Protein AF-A0A838JUA0-F1 (afdb_monomer)

Foldseek 3Di:
DDDDPPPQQDKDKDKDFFDPQAFQFPPPGGDGGIKMWIWGQDPVNQFIWIWMDHVPDPDITGGALPRGGDPDRSVVVSVVVVVQRRDWADADPVGTHHTGCNVVVVVPPPDDD

Solvent-accessible surface area (backbone atoms only — not comparable to full-atom values): 6593 Å² total; per-residue (Å²): 134,85,81,77,80,78,54,95,83,57,66,48,76,48,77,46,58,40,27,95,27,10,40,27,25,72,82,80,41,63,47,72,46,58,29,30,42,39,34,36,71,38,96,82,63,57,20,36,36,40,33,36,25,52,64,91,56,88,64,74,40,45,34,30,46,52,59,40,75,45,86,64,56,70,64,63,48,46,52,54,50,52,52,49,54,55,42,74,42,63,76,51,102,90,44,50,35,48,30,55,46,57,67,69,72,58,78,77,77,82,82,88,131

Secondary structure (DSSP, 8-state):
-------TTPPEEEEEEPPSS-EEETTTEEE-SEEEEEEEE-TTSSEEEEEEEETT-S--EEBTTPSEE--S-HHHHHHHHHHHHHS---EETTEEPPB-GGGGTTTTS----

Nearest PDB structures (foldseek):
  1l3a-assembly1_C  TM=3.326E-01  e=5.035E-01  Solanum tuberosum
  2egc-assembly1_A  TM=4.219E-01  e=3.211E+00  Homo sapiens

pLDDT: mean 82.46, std 17.9, range [36.81, 96.56]

Structure (mmCIF, N/CA/C/O backbone):
data_AF-A0A838JUA0-F1
#
_entry.id   AF-A0A838JUA0-F1
#
loop_
_atom_site.group_PDB
_atom_site.id
_atom_site.type_symbol
_atom_site.label_atom_id
_atom_site.label_alt_id
_atom_site.label_comp_id
_atom_site.label_asym_id
_atom_site.label_entity_id
_atom_site.label_seq_id
_atom_site.pdbx_PDB_ins_code
_atom_site.Cartn_x
_atom_site.Cartn_y
_atom_site.Cartn_z
_atom_site.occupancy
_atom_site.B_iso_or_equiv
_atom_site.auth_seq_id
_atom_site.auth_comp_id
_atom_site.auth_asym_id
_atom_site.auth_atom_id
_atom_site.pdbx_PDB_model_num
ATOM 1 N N . MET A 1 1 ? 2.609 21.989 24.631 1.00 38.38 1 MET A N 1
ATOM 2 C CA . MET A 1 1 ? 2.320 21.499 23.269 1.00 38.38 1 MET A CA 1
ATOM 3 C C . MET A 1 1 ? 3.390 20.471 22.967 1.00 38.38 1 MET A C 1
ATOM 5 O O . MET A 1 1 ? 4.551 20.838 22.859 1.00 38.38 1 MET A O 1
ATOM 9 N N . SER A 1 2 ? 3.032 19.195 23.079 1.00 37.84 2 SER A N 1
ATOM 10 C CA . SER A 1 2 ? 3.977 18.083 23.199 1.00 37.84 2 SER A CA 1
ATOM 11 C C . SER A 1 2 ? 4.653 17.798 21.863 1.00 37.84 2 SER A C 1
ATOM 13 O O . SER A 1 2 ? 3.974 17.508 20.882 1.00 37.84 2 SER A O 1
ATOM 15 N N . GLY A 1 3 ? 5.982 17.901 21.838 1.00 36.81 3 GLY A N 1
ATOM 16 C CA . GLY A 1 3 ? 6.799 17.452 20.720 1.00 36.81 3 GLY A CA 1
ATOM 17 C C . GLY A 1 3 ? 6.724 15.934 20.609 1.00 36.81 3 GLY A C 1
ATOM 18 O O . GLY A 1 3 ? 7.110 15.225 21.536 1.00 36.81 3 GLY A O 1
ATOM 19 N N . ALA A 1 4 ? 6.209 15.442 19.486 1.00 39.47 4 ALA A N 1
ATOM 20 C CA . ALA A 1 4 ? 6.420 14.064 19.089 1.00 39.47 4 ALA A CA 1
ATOM 21 C C . ALA A 1 4 ? 7.835 13.985 18.512 1.00 39.47 4 ALA A C 1
ATOM 23 O O . ALA A 1 4 ? 8.102 14.489 17.423 1.00 39.47 4 ALA A O 1
ATOM 24 N N . THR A 1 5 ? 8.752 13.412 19.286 1.00 38.69 5 THR A N 1
ATOM 25 C CA . THR A 1 5 ? 10.047 12.936 18.807 1.00 38.69 5 THR A CA 1
ATOM 26 C C . THR A 1 5 ? 9.793 12.051 17.591 1.00 38.69 5 THR A C 1
ATOM 28 O O . THR A 1 5 ? 9.336 10.919 17.737 1.00 38.69 5 THR A O 1
ATOM 31 N N . GLN A 1 6 ? 10.041 12.571 16.390 1.00 42.59 6 GLN A N 1
ATOM 32 C CA . GLN A 1 6 ? 10.114 11.760 15.183 1.00 42.59 6 GLN A CA 1
ATOM 33 C C . GLN A 1 6 ? 11.349 10.878 15.349 1.00 42.59 6 GLN A C 1
ATOM 35 O O . GLN A 1 6 ? 12.477 11.316 15.141 1.00 42.59 6 GLN A O 1
ATOM 40 N N . ASN A 1 7 ? 11.137 9.667 15.861 1.00 47.06 7 ASN A N 1
ATOM 41 C CA . ASN A 1 7 ? 12.172 8.654 15.929 1.00 47.06 7 ASN A CA 1
ATOM 42 C C . ASN A 1 7 ? 12.579 8.349 14.474 1.00 47.06 7 ASN A C 1
ATOM 44 O O . ASN A 1 7 ? 11.721 7.923 13.707 1.00 47.06 7 ASN A O 1
ATOM 48 N N . PRO A 1 8 ? 13.836 8.565 14.060 1.00 49.44 8 PRO A N 1
ATOM 49 C CA . PRO A 1 8 ? 14.272 8.345 12.676 1.00 49.44 8 PRO A CA 1
ATOM 50 C C . PRO A 1 8 ? 14.299 6.857 12.267 1.00 49.44 8 PRO A C 1
ATOM 52 O O . PRO A 1 8 ? 14.673 6.538 11.146 1.00 49.44 8 PRO A O 1
ATOM 55 N N . GLN A 1 9 ? 13.894 5.956 13.172 1.00 54.66 9 GLN A N 1
ATOM 56 C CA . GLN A 1 9 ? 13.591 4.543 12.916 1.00 54.66 9 GLN A CA 1
ATOM 57 C C . GLN A 1 9 ? 12.107 4.195 13.152 1.00 54.66 9 GLN A C 1
ATOM 59 O O . GLN A 1 9 ? 11.762 3.029 13.322 1.00 54.66 9 GLN A O 1
ATOM 64 N N . ALA A 1 10 ? 11.222 5.191 13.258 1.00 76.12 10 ALA A N 1
ATOM 65 C CA . ALA A 1 10 ? 9.788 4.960 13.383 1.00 76.12 10 ALA A CA 1
ATOM 66 C C . ALA A 1 10 ? 9.217 4.426 12.071 1.00 76.12 10 ALA A C 1
ATOM 68 O O . ALA A 1 10 ? 9.557 4.902 10.992 1.00 76.12 10 ALA A O 1
ATOM 69 N N . SER A 1 11 ? 8.289 3.484 12.186 1.00 87.62 11 SER A N 1
ATOM 70 C CA . SER A 1 11 ? 7.423 3.096 11.083 1.00 87.62 11 SER A CA 1
ATOM 71 C C . SER A 1 11 ? 6.708 4.316 10.490 1.00 87.62 11 SER A C 1
ATOM 73 O O . SER A 1 11 ? 6.236 5.180 11.236 1.00 87.62 11 SER A O 1
ATOM 75 N N . LEU A 1 12 ? 6.588 4.361 9.167 1.00 93.56 12 LEU A N 1
ATOM 76 C CA . LEU A 1 12 ? 5.845 5.392 8.446 1.00 93.56 12 LEU A CA 1
ATOM 77 C C . LEU A 1 12 ? 4.456 4.872 8.091 1.00 93.56 12 LEU A C 1
ATOM 79 O O . LEU A 1 12 ? 4.294 3.687 7.792 1.00 93.56 12 LEU A O 1
ATOM 83 N N . THR A 1 13 ? 3.454 5.750 8.117 1.00 94.19 13 THR A N 1
ATOM 84 C CA . THR A 1 13 ? 2.071 5.393 7.784 1.00 94.19 13 THR A CA 1
ATOM 85 C C . THR A 1 13 ? 1.449 6.417 6.848 1.00 94.19 13 THR A C 1
ATOM 87 O O . THR A 1 13 ? 1.532 7.612 7.121 1.00 94.19 13 THR A O 1
ATOM 90 N N . 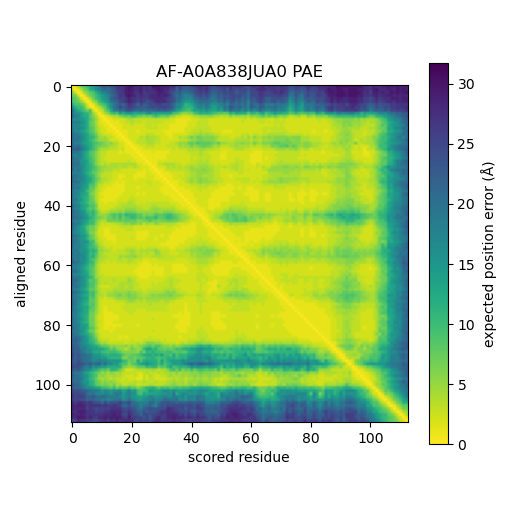SER A 1 14 ? 0.778 5.938 5.800 1.00 95.50 14 SER A N 1
ATOM 91 C CA . SER A 1 14 ? 0.029 6.764 4.847 1.00 95.50 14 SER A CA 1
ATOM 92 C C . SER A 1 14 ? -1.306 6.116 4.498 1.00 95.50 14 SER A C 1
ATOM 94 O O . SER A 1 14 ? -1.406 4.896 4.412 1.00 95.50 14 SER A O 1
ATOM 96 N N . THR A 1 15 ? -2.336 6.934 4.291 1.00 95.62 15 THR A N 1
ATOM 97 C CA . THR A 1 15 ? -3.648 6.474 3.807 1.00 95.62 15 THR A CA 1
ATOM 98 C C . THR A 1 15 ? -3.713 6.600 2.291 1.00 95.62 15 THR A C 1
ATOM 100 O O . THR A 1 1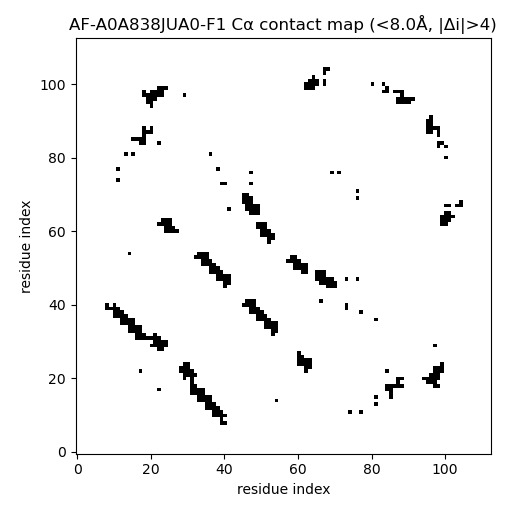5 ? -3.179 7.554 1.727 1.00 95.62 15 THR A O 1
ATOM 103 N N . PHE A 1 16 ? -4.368 5.649 1.632 1.00 95.00 16 PHE A N 1
ATOM 104 C CA . PHE A 1 16 ? -4.613 5.689 0.194 1.00 95.00 16 PHE A CA 1
ATOM 105 C C . PHE A 1 16 ? -5.853 4.880 -0.176 1.00 95.00 16 PHE A C 1
ATOM 107 O O . PHE A 1 16 ? -6.268 3.983 0.553 1.00 95.00 16 PH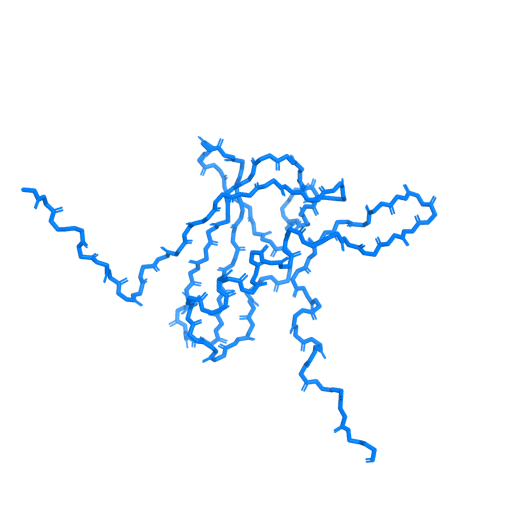E A O 1
ATOM 114 N N . THR A 1 17 ? -6.422 5.176 -1.338 1.00 94.94 17 THR A N 1
ATOM 115 C CA . THR A 1 17 ? -7.436 4.320 -1.954 1.00 94.94 17 THR A CA 1
ATOM 116 C C . THR A 1 17 ? -6.731 3.394 -2.938 1.00 94.94 17 THR A C 1
ATOM 118 O O . THR A 1 17 ? -5.948 3.858 -3.769 1.00 94.94 17 THR A O 1
ATOM 121 N N . SER A 1 18 ? -6.976 2.089 -2.832 1.00 91.19 18 SER A N 1
ATOM 122 C CA . SER A 1 18 ? -6.398 1.107 -3.745 1.00 91.19 18 SER A CA 1
ATOM 123 C C . SER A 1 18 ? -6.851 1.350 -5.182 1.00 91.19 18 SER A C 1
ATOM 125 O O . SER A 1 18 ? -7.908 1.927 -5.448 1.00 91.19 18 SER A O 1
ATOM 127 N N . THR A 1 19 ? -6.090 0.799 -6.116 1.00 91.69 19 THR A N 1
ATOM 128 C CA . THR A 1 19 ? -6.509 0.673 -7.511 1.00 91.69 19 THR A CA 1
ATOM 129 C C . THR A 1 19 ? -7.716 -0.272 -7.641 1.00 91.69 19 THR A C 1
ATOM 131 O O . THR A 1 19 ? -8.141 -0.904 -6.664 1.00 91.69 19 THR A O 1
ATOM 134 N N . THR A 1 20 ? -8.281 -0.379 -8.847 1.00 88.81 20 THR A N 1
ATOM 135 C CA . THR A 1 20 ? -9.426 -1.261 -9.137 1.00 88.81 20 THR A CA 1
ATOM 136 C C . THR A 1 20 ? -9.051 -2.730 -8.953 1.00 88.81 20 THR A C 1
ATOM 138 O O . THR A 1 20 ? -9.853 -3.504 -8.437 1.00 88.81 20 THR A O 1
ATOM 141 N N . GLY A 1 21 ? -7.828 -3.103 -9.341 1.00 87.12 21 GLY A N 1
ATOM 142 C CA . GLY A 1 21 ? -7.283 -4.445 -9.122 1.00 87.12 21 GLY A CA 1
ATOM 143 C C . GLY A 1 21 ? -6.961 -4.743 -7.654 1.00 87.12 21 GLY A C 1
ATOM 144 O O . GLY A 1 21 ? -6.893 -5.906 -7.263 1.00 87.12 21 GLY A O 1
ATOM 145 N N . GLY A 1 22 ? -6.801 -3.706 -6.828 1.00 92.19 22 GLY A N 1
ATOM 146 C CA . GLY A 1 22 ? -6.476 -3.828 -5.411 1.00 92.19 22 GLY A CA 1
ATOM 147 C C . GLY A 1 22 ? -4.992 -4.049 -5.136 1.00 92.19 22 GLY A C 1
ATOM 148 O O . GLY A 1 22 ? -4.144 -3.985 -6.025 1.00 92.19 22 GLY A O 1
ATOM 149 N N . VAL A 1 23 ? -4.677 -4.311 -3.871 1.00 94.25 23 VAL A N 1
ATOM 150 C CA . VAL A 1 23 ? -3.328 -4.629 -3.396 1.00 94.25 23 VAL A CA 1
ATOM 151 C C . VAL A 1 23 ? -3.244 -6.115 -3.099 1.00 94.25 23 VAL A C 1
ATOM 153 O O . VAL A 1 23 ? -4.033 -6.632 -2.309 1.00 94.25 23 VAL A O 1
ATOM 156 N N . MET A 1 24 ? -2.285 -6.804 -3.714 1.00 95.31 24 MET A N 1
ATOM 157 C CA . MET A 1 24 ? -2.023 -8.208 -3.429 1.00 95.31 24 MET A CA 1
ATOM 158 C C . MET A 1 24 ? -1.351 -8.354 -2.063 1.00 95.31 24 MET A C 1
ATOM 160 O O . MET A 1 24 ? -0.316 -7.740 -1.793 1.00 95.31 24 MET A O 1
ATOM 164 N N . THR A 1 25 ? -1.915 -9.214 -1.223 1.00 95.75 25 THR A N 1
ATOM 165 C CA . THR A 1 25 ? -1.365 -9.591 0.083 1.00 95.75 25 THR A CA 1
ATOM 166 C C . THR A 1 25 ? -1.015 -11.073 0.114 1.00 95.75 25 THR A C 1
ATOM 168 O O . THR A 1 25 ? -1.574 -11.865 -0.649 1.00 95.75 25 THR A O 1
ATOM 171 N N . VAL A 1 26 ? -0.093 -11.464 0.994 1.00 95.19 26 VAL A N 1
ATOM 172 C CA . VAL A 1 26 ? 0.328 -12.869 1.128 1.00 95.19 26 VAL A CA 1
ATOM 173 C C . VAL A 1 26 ? -0.768 -13.711 1.791 1.00 95.19 26 VAL A C 1
ATOM 175 O O . VAL A 1 26 ? -0.959 -14.875 1.442 1.00 95.19 26 VAL A O 1
ATOM 178 N N . GLU A 1 27 ? -1.496 -13.126 2.738 1.00 94.69 27 GLU A N 1
ATOM 179 C CA . GLU A 1 27 ? -2.409 -13.836 3.628 1.00 94.69 27 GLU A CA 1
ATOM 180 C C . GLU A 1 27 ? -3.806 -14.032 3.031 1.00 94.69 27 GLU A C 1
ATOM 182 O O . GLU A 1 27 ? -4.373 -15.119 3.144 1.00 94.69 27 GLU A O 1
ATOM 187 N N . VAL A 1 28 ? -4.380 -12.988 2.425 1.00 94.25 28 VAL A N 1
ATOM 188 C CA . VAL A 1 28 ? -5.800 -12.976 2.023 1.00 94.25 28 VAL A CA 1
ATOM 189 C C . VAL A 1 28 ? -6.015 -12.717 0.530 1.00 94.25 28 VAL A C 1
ATOM 191 O O . VAL A 1 28 ? -7.155 -12.688 0.069 1.00 94.25 28 VAL A O 1
ATOM 194 N N . GLY A 1 29 ? -4.938 -12.572 -0.245 1.00 93.69 29 GLY A N 1
ATOM 195 C CA . GLY A 1 29 ? -5.003 -12.235 -1.665 1.00 93.69 29 GLY A CA 1
ATOM 196 C C . GLY A 1 29 ? -5.226 -10.739 -1.894 1.00 93.69 29 GLY A C 1
ATOM 197 O O . GLY A 1 29 ? -4.706 -9.907 -1.150 1.00 93.69 29 GLY A O 1
ATOM 198 N N . ALA A 1 30 ? -5.962 -10.378 -2.945 1.00 94.25 30 ALA A N 1
ATOM 199 C CA . ALA A 1 30 ? -6.199 -8.979 -3.290 1.00 94.25 30 ALA A CA 1
ATOM 200 C C . ALA A 1 30 ? -7.202 -8.314 -2.331 1.00 94.25 30 ALA A C 1
ATOM 202 O O . ALA A 1 30 ? -8.315 -8.812 -2.151 1.00 94.25 30 ALA A O 1
ATOM 203 N N . ILE A 1 31 ? -6.828 -7.166 -1.760 1.00 94.81 31 ILE A N 1
ATOM 204 C CA . ILE A 1 31 ? -7.719 -6.307 -0.966 1.00 94.81 31 ILE A CA 1
ATOM 205 C C . ILE A 1 31 ? -7.933 -4.957 -1.659 1.00 94.81 31 ILE A C 1
ATOM 207 O O . ILE A 1 31 ? -7.024 -4.429 -2.299 1.00 94.81 31 ILE A O 1
ATOM 211 N N . THR A 1 32 ? -9.134 -4.390 -1.535 1.00 93.75 32 THR A N 1
ATOM 212 C CA . THR A 1 32 ? -9.551 -3.176 -2.262 1.00 93.75 32 THR A CA 1
ATOM 213 C C . THR A 1 32 ? -10.243 -2.166 -1.353 1.00 93.75 32 THR A C 1
ATOM 215 O O . THR A 1 32 ? -10.940 -2.569 -0.425 1.00 93.75 32 THR A O 1
ATOM 218 N N . GLY A 1 33 ? -10.170 -0.878 -1.684 1.00 94.19 33 GLY A N 1
ATOM 219 C CA . GLY A 1 33 ? -10.867 0.204 -0.983 1.00 94.19 33 GLY A CA 1
ATOM 220 C C . GLY A 1 33 ? -9.899 1.161 -0.294 1.00 94.19 33 GLY A C 1
ATOM 221 O O . GLY A 1 33 ? -8.784 1.359 -0.769 1.00 94.19 33 GLY A O 1
ATOM 222 N N . ASP A 1 34 ? -10.328 1.764 0.814 1.00 96.38 34 ASP A N 1
ATOM 223 C CA . ASP A 1 34 ? -9.499 2.686 1.594 1.00 96.38 34 ASP A CA 1
ATOM 224 C C . ASP A 1 34 ? -8.590 1.924 2.563 1.00 96.38 34 ASP A C 1
ATOM 226 O O . ASP A 1 34 ? -9.046 1.223 3.476 1.00 96.38 34 ASP A O 1
ATOM 230 N N . LEU A 1 35 ? -7.286 2.073 2.353 1.00 96.38 35 LEU A N 1
ATOM 231 C CA . LEU A 1 35 ? -6.234 1.342 3.037 1.00 96.38 35 LEU A CA 1
ATOM 232 C C . LEU A 1 35 ? -5.256 2.294 3.735 1.00 96.38 35 LEU A C 1
ATOM 234 O O . LEU A 1 35 ? -5.102 3.466 3.389 1.00 96.38 35 LEU A O 1
ATOM 238 N N . GLU A 1 36 ? -4.556 1.757 4.724 1.00 96.31 36 GLU A N 1
ATOM 239 C CA . GLU A 1 36 ? -3.397 2.362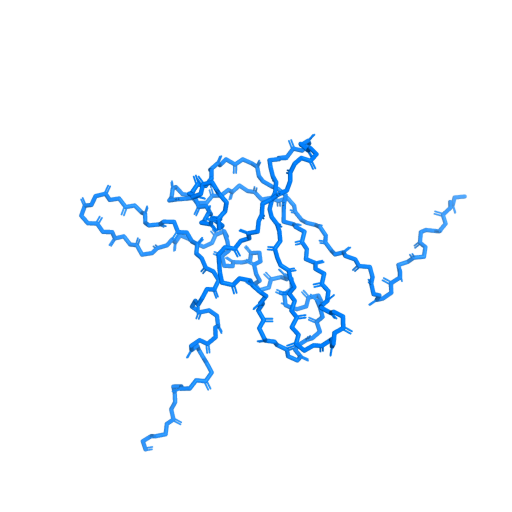 5.366 1.00 96.31 36 GLU A CA 1
ATOM 240 C C . GLU A 1 36 ? -2.166 1.509 5.061 1.00 96.31 36 GLU A C 1
ATOM 242 O O . GLU A 1 36 ? -2.123 0.329 5.410 1.00 96.31 36 GLU A O 1
ATOM 247 N N . LEU A 1 37 ? -1.164 2.116 4.429 1.00 96.31 37 LEU A N 1
ATOM 248 C CA . LEU A 1 37 ? 0.170 1.558 4.252 1.00 96.31 37 LEU A CA 1
ATOM 249 C C . LEU A 1 37 ? 0.991 1.831 5.511 1.00 96.31 37 LEU A C 1
ATOM 251 O O . LEU A 1 37 ? 1.143 2.986 5.899 1.00 96.31 37 LEU A O 1
ATOM 255 N N . LEU A 1 38 ? 1.576 0.790 6.096 1.00 95.81 38 LEU A N 1
ATOM 256 C CA . LEU A 1 38 ? 2.610 0.865 7.121 1.00 95.81 38 LEU A CA 1
ATOM 257 C C . LEU A 1 38 ? 3.922 0.350 6.525 1.00 95.81 38 LEU A C 1
ATOM 259 O O . LEU A 1 38 ? 3.971 -0.774 6.029 1.00 95.81 38 LEU A O 1
ATOM 263 N N . THR A 1 39 ? 4.995 1.135 6.615 1.00 95.12 39 THR A N 1
ATOM 264 C CA . THR A 1 39 ? 6.336 0.660 6.256 1.00 95.12 39 THR A CA 1
ATOM 265 C C . THR A 1 39 ? 7.295 0.752 7.428 1.00 95.12 39 THR A C 1
ATOM 267 O O . THR A 1 39 ? 7.283 1.731 8.177 1.00 95.12 39 THR A O 1
ATOM 270 N N . GLN A 1 40 ? 8.163 -0.245 7.570 1.00 93.94 40 GLN A N 1
ATOM 271 C CA . GLN A 1 40 ? 9.185 -0.280 8.614 1.00 93.94 40 GLN A CA 1
ATOM 272 C C . GLN A 1 40 ? 10.500 -0.866 8.087 1.00 93.94 40 GLN A C 1
ATOM 274 O O . GLN A 1 40 ? 10.468 -1.795 7.278 1.00 93.94 40 GLN A O 1
ATOM 279 N N . PRO A 1 41 ? 11.666 -0.344 8.507 1.00 92.19 41 PRO A N 1
ATOM 280 C CA . PRO A 1 41 ? 12.937 -0.959 8.163 1.00 92.19 41 PRO A CA 1
ATOM 281 C C . PRO A 1 41 ? 13.039 -2.351 8.790 1.00 92.19 41 PRO A C 1
ATOM 283 O O . PRO A 1 41 ? 12.648 -2.568 9.936 1.00 92.19 41 PRO A O 1
ATOM 286 N N . THR A 1 42 ? 13.580 -3.296 8.029 1.00 90.44 42 THR A N 1
ATOM 287 C CA . THR A 1 42 ? 13.900 -4.642 8.524 1.00 90.44 42 THR A CA 1
ATOM 288 C C . THR A 1 42 ? 14.953 -4.584 9.636 1.00 90.44 42 THR A C 1
ATOM 290 O O . THR A 1 42 ? 15.756 -3.653 9.691 1.00 90.44 42 THR A O 1
ATOM 293 N N . GLU A 1 43 ? 15.023 -5.615 10.486 1.00 85.94 43 GLU A N 1
ATOM 294 C CA . GLU A 1 43 ? 16.001 -5.683 11.591 1.00 85.94 43 GLU A CA 1
ATOM 295 C C . GLU A 1 43 ? 17.459 -5.545 11.116 1.00 85.94 43 GLU A C 1
ATOM 297 O O . GLU A 1 43 ? 18.294 -4.954 11.797 1.00 85.94 43 GLU A O 1
ATOM 302 N N . ASN A 1 44 ? 17.757 -6.046 9.913 1.00 85.38 44 ASN A N 1
ATOM 303 C CA . ASN A 1 44 ? 19.083 -5.964 9.296 1.00 85.38 44 ASN A CA 1
ATOM 304 C C . ASN A 1 44 ? 19.293 -4.683 8.471 1.00 85.38 44 ASN A C 1
ATOM 306 O O . ASN A 1 44 ? 20.342 -4.529 7.845 1.00 85.38 44 ASN A O 1
ATOM 310 N N . ASN A 1 45 ? 18.296 -3.793 8.432 1.00 80.69 45 ASN A N 1
ATOM 311 C CA . ASN A 1 45 ? 18.288 -2.531 7.695 1.00 80.69 45 ASN A CA 1
ATOM 312 C C . ASN A 1 45 ? 18.688 -2.685 6.210 1.00 80.69 45 ASN A C 1
ATOM 314 O O . ASN A 1 45 ? 19.323 -1.800 5.636 1.00 80.69 45 ASN A O 1
ATOM 318 N N . ASN A 1 46 ? 18.348 -3.833 5.606 1.00 86.69 46 ASN A N 1
ATOM 319 C CA . ASN A 1 46 ? 18.671 -4.194 4.217 1.00 86.69 46 ASN A CA 1
ATOM 320 C C . ASN A 1 46 ? 17.454 -4.116 3.277 1.00 86.69 46 ASN A C 1
ATOM 322 O O . ASN A 1 46 ? 17.515 -4.536 2.121 1.00 86.69 46 ASN A O 1
ATOM 326 N N . GLY A 1 47 ? 16.343 -3.614 3.802 1.00 90.94 47 GLY A N 1
ATOM 327 C CA . GLY A 1 47 ? 15.074 -3.531 3.115 1.00 90.94 47 GLY A CA 1
ATOM 328 C C . GLY A 1 47 ? 13.984 -2.986 4.020 1.00 90.94 47 GLY A C 1
ATOM 329 O O . GLY A 1 47 ? 14.190 -2.808 5.227 1.00 90.94 47 GLY A O 1
ATOM 330 N N . ILE A 1 48 ? 12.829 -2.738 3.414 1.00 93.44 48 ILE A N 1
ATOM 331 C CA . ILE A 1 48 ? 11.649 -2.161 4.050 1.00 93.44 48 ILE A CA 1
ATOM 332 C C . ILE A 1 48 ? 10.507 -3.176 3.989 1.00 93.44 48 ILE A C 1
ATOM 334 O O . ILE A 1 48 ? 10.117 -3.630 2.911 1.00 93.44 48 ILE A O 1
ATOM 338 N N . GLU A 1 49 ? 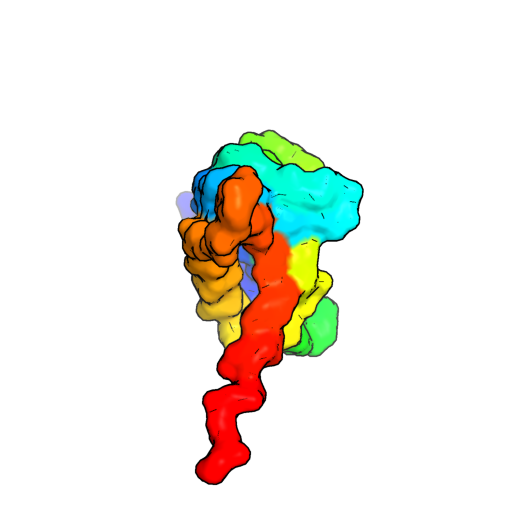9.971 -3.532 5.149 1.00 94.88 49 GLU A N 1
ATOM 339 C CA . GLU A 1 49 ? 8.731 -4.290 5.255 1.00 94.88 49 GLU A CA 1
ATOM 340 C C . GLU A 1 49 ? 7.540 -3.363 4.986 1.00 94.88 49 GLU A C 1
ATOM 342 O O . GLU A 1 49 ? 7.531 -2.205 5.412 1.00 94.88 49 GLU A O 1
ATOM 347 N N . ALA A 1 50 ? 6.554 -3.869 4.253 1.00 95.94 50 ALA A N 1
ATOM 348 C CA . ALA A 1 50 ? 5.378 -3.150 3.796 1.00 95.94 50 ALA A CA 1
ATOM 349 C C . ALA A 1 50 ? 4.134 -3.961 4.157 1.00 95.94 50 ALA A C 1
ATOM 351 O O . ALA A 1 50 ? 3.927 -5.080 3.683 1.00 95.94 50 ALA A O 1
ATOM 352 N N . LEU A 1 51 ? 3.312 -3.364 5.005 1.00 96.56 51 LEU A N 1
ATOM 353 C CA . LEU A 1 51 ? 2.074 -3.920 5.520 1.00 96.56 51 LEU A CA 1
ATOM 354 C C . LEU A 1 51 ? 0.931 -2.998 5.111 1.00 96.56 51 LEU A C 1
ATOM 356 O O . LEU A 1 51 ? 1.089 -1.778 5.073 1.00 96.56 51 LEU A O 1
ATOM 360 N N . VAL A 1 52 ? -0.237 -3.564 4.854 1.00 96.25 52 VAL A N 1
ATOM 361 C CA . VAL A 1 52 ? -1.463 -2.812 4.594 1.00 96.25 52 VAL A CA 1
ATOM 362 C C . VAL A 1 52 ? -2.562 -3.248 5.539 1.00 96.25 52 VAL A C 1
ATOM 364 O O . VAL A 1 52 ? -2.629 -4.397 5.963 1.00 96.25 52 VAL A O 1
ATOM 367 N N . ARG A 1 53 ? -3.453 -2.323 5.862 1.00 95.44 53 ARG A N 1
ATOM 368 C CA . ARG A 1 53 ? -4.698 -2.614 6.570 1.00 95.44 53 ARG A CA 1
ATOM 369 C C . ARG A 1 53 ? -5.824 -1.785 5.995 1.00 95.44 53 ARG A C 1
ATOM 371 O O . ARG A 1 53 ? -5.574 -0.747 5.393 1.00 95.44 53 ARG A O 1
ATOM 378 N N . TYR A 1 54 ? -7.060 -2.196 6.234 1.00 95.50 54 TYR A N 1
ATOM 379 C CA . TYR A 1 54 ? -8.193 -1.304 6.012 1.00 95.50 54 TYR A CA 1
ATOM 380 C C . TYR A 1 54 ? -8.105 -0.087 6.931 1.00 95.50 54 TYR A C 1
ATOM 382 O O . TYR A 1 54 ? -7.697 -0.215 8.088 1.00 95.50 54 TYR A O 1
ATOM 390 N N . ALA A 1 55 ? -8.505 1.082 6.431 1.00 90.56 55 ALA A N 1
ATOM 391 C CA . ALA A 1 55 ? -8.470 2.313 7.208 1.00 90.56 55 ALA A CA 1
ATOM 392 C C . ALA A 1 55 ? -9.248 2.171 8.532 1.00 90.56 55 ALA A C 1
ATOM 394 O O . ALA A 1 55 ? -10.441 1.862 8.546 1.00 90.56 55 ALA A O 1
ATOM 395 N N . GLY A 1 56 ? -8.564 2.386 9.660 1.00 86.31 56 GLY A N 1
ATOM 396 C CA . GLY A 1 56 ? -9.135 2.259 11.006 1.00 86.31 56 GLY A CA 1
ATOM 397 C C . GLY A 1 56 ? -9.252 0.823 11.530 1.00 86.31 56 GLY A C 1
ATOM 398 O O . GLY A 1 56 ? -9.707 0.623 12.659 1.00 86.31 56 GLY A O 1
ATOM 399 N N . ALA A 1 57 ? -8.827 -0.178 10.756 1.00 92.50 57 ALA A N 1
ATOM 400 C CA . ALA A 1 57 ? -8.721 -1.549 11.232 1.00 92.50 57 ALA A CA 1
ATOM 401 C C . ALA A 1 57 ? -7.460 -1.747 12.087 1.00 92.50 57 ALA A C 1
ATOM 403 O O . ALA A 1 57 ? -6.507 -0.971 12.050 1.00 92.50 57 ALA A O 1
ATOM 404 N N . SER A 1 58 ? -7.457 -2.808 12.891 1.00 89.88 58 SER A N 1
ATOM 405 C CA . SER A 1 58 ? -6.271 -3.220 13.656 1.00 89.88 58 SER A CA 1
ATOM 406 C C . SER A 1 58 ? -5.482 -4.327 12.965 1.00 89.88 58 SER A C 1
ATOM 408 O O . SER A 1 58 ? -4.287 -4.452 13.208 1.00 89.88 58 SER A O 1
ATOM 410 N N . GLU A 1 59 ? -6.142 -5.122 12.123 1.00 94.12 59 GLU A N 1
ATOM 411 C CA . GLU A 1 59 ? -5.519 -6.242 11.426 1.00 94.12 59 GLU A CA 1
ATOM 412 C C . GLU A 1 59 ? -4.687 -5.750 10.247 1.00 94.12 59 GLU A C 1
ATOM 414 O O . GLU A 1 59 ? -5.122 -4.871 9.507 1.00 94.12 59 GLU A O 1
ATOM 419 N N . GLN A 1 60 ? -3.491 -6.308 10.103 1.00 94.31 60 GLN A N 1
ATOM 420 C CA . GLN A 1 60 ? -2.514 -5.930 9.092 1.00 94.31 60 GLN A CA 1
ATOM 421 C C . GLN A 1 60 ? -2.187 -7.148 8.240 1.00 94.31 60 GLN A C 1
ATOM 423 O O . GLN A 1 60 ? -2.125 -8.262 8.755 1.00 94.31 60 GLN A O 1
ATOM 428 N N . TYR A 1 61 ? -1.948 -6.906 6.958 1.00 96.25 61 TYR A N 1
ATOM 429 C CA . TYR A 1 61 ? -1.612 -7.917 5.971 1.00 96.25 61 TYR A CA 1
ATOM 430 C C . TYR A 1 61 ? -0.315 -7.542 5.270 1.00 96.25 61 TYR A C 1
ATOM 432 O O . TYR A 1 61 ? -0.078 -6.374 4.950 1.00 96.25 61 TYR A O 1
ATOM 440 N N . THR A 1 62 ? 0.517 -8.534 5.004 1.00 96.31 62 THR A N 1
ATOM 441 C CA . THR A 1 62 ? 1.791 -8.346 4.321 1.00 96.31 62 THR A CA 1
ATOM 442 C C . THR A 1 62 ? 1.542 -8.130 2.841 1.00 96.31 62 THR A C 1
ATOM 444 O O . THR A 1 62 ? 0.901 -8.950 2.181 1.00 96.31 62 THR A O 1
ATOM 447 N N . VAL A 1 63 ? 2.061 -7.032 2.291 1.00 95.69 63 VAL A N 1
ATOM 448 C CA . VAL A 1 63 ? 1.970 -6.795 0.850 1.00 95.69 63 VAL A CA 1
ATOM 449 C C . VAL A 1 63 ? 2.855 -7.812 0.131 1.00 95.69 63 VAL A C 1
ATOM 451 O O . VAL A 1 63 ? 4.015 -8.015 0.496 1.00 95.69 63 VAL A O 1
ATOM 454 N N . ALA A 1 64 ? 2.330 -8.456 -0.910 1.00 94.44 64 ALA A N 1
ATOM 455 C CA . ALA A 1 64 ? 3.104 -9.407 -1.698 1.00 94.44 64 ALA A CA 1
ATOM 456 C C . ALA A 1 64 ? 4.334 -8.728 -2.327 1.00 94.44 64 ALA A C 1
ATOM 458 O O . ALA A 1 64 ? 4.254 -7.617 -2.853 1.00 94.44 64 ALA A O 1
ATOM 459 N N . GLY A 1 65 ? 5.489 -9.394 -2.251 1.00 90.88 65 GLY A N 1
ATOM 460 C CA . GLY A 1 65 ? 6.787 -8.827 -2.640 1.00 90.88 65 GLY A CA 1
ATOM 461 C C . GLY A 1 65 ? 7.509 -8.059 -1.524 1.00 90.88 65 GLY A C 1
ATOM 462 O O . GLY A 1 65 ? 8.589 -7.526 -1.766 1.00 90.88 65 GLY A O 1
ATOM 463 N N . SER A 1 66 ? 6.944 -8.008 -0.315 1.00 91.94 66 SER A N 1
ATOM 464 C CA . SER A 1 66 ? 7.626 -7.532 0.891 1.00 91.94 66 SER A CA 1
ATOM 465 C C . SER A 1 66 ? 8.486 -8.638 1.542 1.00 91.94 66 SER A C 1
ATOM 467 O O . SER A 1 66 ? 8.097 -9.808 1.474 1.00 91.94 66 SER A O 1
ATOM 469 N N . PRO A 1 67 ? 9.623 -8.314 2.197 1.00 92.69 67 PRO A N 1
ATOM 470 C CA . PRO A 1 67 ? 10.260 -6.997 2.279 1.00 92.69 67 PRO A CA 1
ATOM 471 C C . PRO A 1 67 ? 10.893 -6.573 0.953 1.00 92.69 67 PRO A C 1
ATOM 473 O O . PRO A 1 67 ? 11.394 -7.397 0.191 1.00 92.69 67 PRO A O 1
ATOM 476 N N . ILE A 1 68 ? 10.913 -5.265 0.704 1.00 91.25 68 ILE A N 1
ATOM 477 C CA . ILE A 1 68 ? 11.541 -4.696 -0.488 1.00 91.25 68 ILE A CA 1
ATOM 478 C C . ILE A 1 68 ? 13.020 -4.458 -0.189 1.00 91.25 68 ILE A C 1
ATOM 480 O O . ILE A 1 68 ? 13.323 -3.636 0.684 1.00 91.25 68 ILE A O 1
ATOM 484 N N . PRO A 1 69 ? 13.951 -5.127 -0.892 1.00 90.12 69 PRO A N 1
ATOM 485 C CA . PRO A 1 69 ? 15.372 -4.864 -0.730 1.00 90.12 69 PRO A CA 1
ATOM 486 C C . PRO A 1 69 ? 15.692 -3.469 -1.273 1.00 90.12 69 PRO A C 1
ATOM 488 O O . PRO A 1 69 ? 15.507 -3.189 -2.457 1.00 90.12 69 PRO A O 1
ATOM 491 N N . THR A 1 70 ? 16.168 -2.583 -0.406 1.00 87.25 70 THR A N 1
ATOM 492 C CA . THR A 1 70 ? 16.598 -1.237 -0.789 1.00 87.25 70 THR A CA 1
ATOM 493 C C . THR A 1 70 ? 17.605 -0.686 0.216 1.00 87.25 70 THR A C 1
ATOM 495 O O . THR A 1 70 ? 17.598 -1.047 1.394 1.00 87.25 70 THR A O 1
ATOM 498 N N . THR A 1 71 ? 18.483 0.187 -0.272 1.00 86.69 71 THR A N 1
ATOM 499 C CA . THR A 1 71 ? 19.376 1.030 0.533 1.00 86.69 71 THR A CA 1
ATOM 500 C C . THR A 1 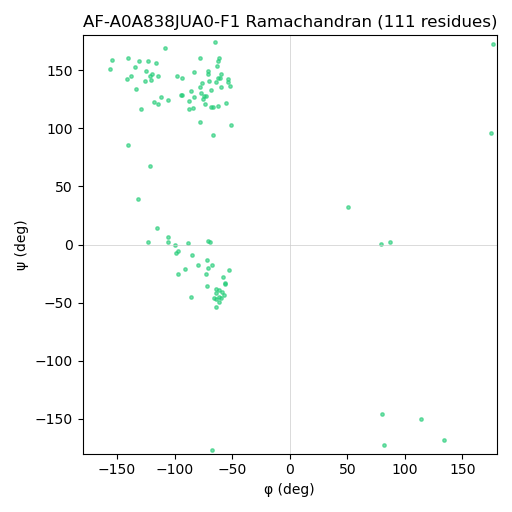71 ? 18.927 2.491 0.553 1.00 86.69 71 THR A C 1
ATOM 502 O O . THR A 1 71 ? 19.630 3.333 1.109 1.00 86.69 71 THR A O 1
ATOM 505 N N . ASP A 1 72 ? 17.802 2.800 -0.095 1.00 87.69 72 ASP A N 1
ATOM 506 C CA . ASP A 1 72 ? 17.211 4.133 -0.112 1.00 87.69 72 ASP A CA 1
ATOM 507 C C . ASP A 1 72 ? 16.794 4.543 1.311 1.00 87.69 72 ASP A C 1
ATOM 509 O O . ASP A 1 72 ? 16.498 3.684 2.154 1.00 87.69 72 ASP A O 1
ATOM 513 N N . PRO A 1 73 ? 16.741 5.851 1.607 1.00 90.25 73 PRO A N 1
ATOM 514 C CA . PRO A 1 73 ? 16.147 6.325 2.847 1.00 90.25 73 PRO A CA 1
ATOM 515 C C . PRO A 1 73 ? 14.720 5.782 3.007 1.00 90.25 73 PRO A C 1
ATOM 517 O O . PRO A 1 73 ? 13.959 5.700 2.045 1.00 90.25 73 PRO A O 1
ATOM 520 N N . HIS A 1 74 ? 14.335 5.432 4.239 1.00 90.56 74 HIS A N 1
ATOM 521 C CA . HIS A 1 74 ? 13.020 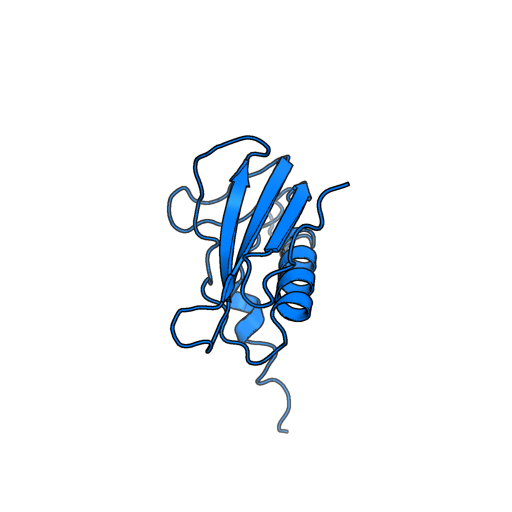4.838 4.524 1.00 90.56 74 HIS A CA 1
ATOM 522 C C . HIS A 1 74 ? 11.856 5.713 4.031 1.00 90.56 74 HIS A C 1
ATOM 524 O O . HIS A 1 74 ? 10.866 5.171 3.550 1.00 90.56 74 HIS A O 1
ATOM 530 N N . GLN A 1 75 ? 12.001 7.040 4.076 1.00 91.62 75 GLN A N 1
ATOM 531 C CA . GLN A 1 75 ? 11.014 7.975 3.533 1.00 91.62 75 GLN A CA 1
ATOM 532 C C . GLN A 1 75 ? 10.865 7.837 2.011 1.00 91.62 75 GLN A C 1
ATOM 534 O O . GLN A 1 75 ? 9.767 7.575 1.541 1.00 91.62 75 GLN A O 1
ATOM 539 N N . ASP A 1 76 ? 11.956 7.924 1.247 1.00 92.19 76 ASP A N 1
ATOM 540 C CA . ASP A 1 76 ? 11.935 7.756 -0.212 1.00 92.19 76 ASP A CA 1
ATOM 541 C C . ASP A 1 76 ? 11.386 6.382 -0.626 1.00 92.19 76 ASP A C 1
ATOM 543 O O . ASP A 1 76 ? 10.586 6.271 -1.555 1.00 92.19 76 ASP A O 1
ATOM 547 N N . ALA A 1 77 ? 11.762 5.324 0.099 1.00 91.88 77 ALA A N 1
ATOM 548 C CA . ALA A 1 77 ? 11.204 3.996 -0.115 1.00 91.88 77 ALA A CA 1
ATOM 549 C C . ALA A 1 77 ? 9.696 3.957 0.185 1.00 91.88 77 ALA A C 1
ATOM 551 O O . ALA A 1 77 ? 8.944 3.354 -0.574 1.00 91.88 77 ALA A O 1
ATOM 552 N N . HIS A 1 78 ? 9.240 4.604 1.262 1.00 93.94 78 HIS A N 1
ATOM 553 C CA . HIS A 1 78 ? 7.823 4.691 1.615 1.00 93.94 78 HIS A CA 1
ATOM 554 C C . HIS A 1 78 ? 7.006 5.409 0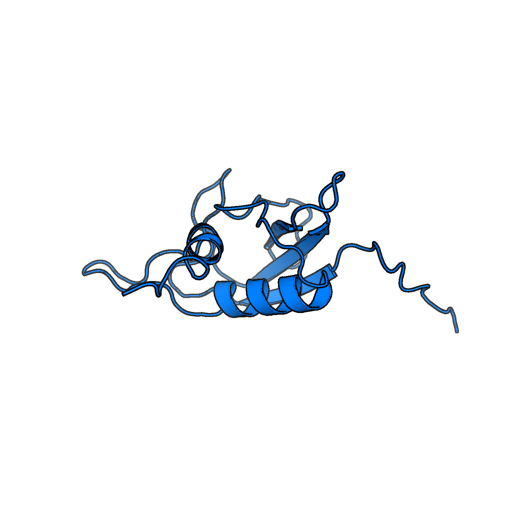.536 1.00 93.94 78 HIS A C 1
ATOM 556 O O . HIS A 1 78 ? 5.989 4.870 0.103 1.00 93.94 78 HIS A O 1
ATOM 562 N N . ASP A 1 79 ? 7.461 6.578 0.083 1.00 94.12 79 ASP A N 1
ATOM 563 C CA . ASP A 1 79 ? 6.812 7.340 -0.984 1.00 94.12 79 ASP A CA 1
ATOM 564 C C . ASP A 1 79 ? 6.744 6.511 -2.280 1.00 94.12 79 ASP A C 1
ATOM 566 O O . ASP A 1 79 ? 5.663 6.335 -2.838 1.00 94.12 79 ASP A O 1
ATOM 570 N N . ARG A 1 80 ? 7.843 5.854 -2.677 1.00 93.81 80 ARG A N 1
ATOM 571 C CA . ARG A 1 80 ? 7.872 4.976 -3.861 1.00 93.81 80 ARG A CA 1
ATOM 572 C C . ARG A 1 80 ? 6.905 3.789 -3.755 1.00 93.81 80 ARG A C 1
ATOM 574 O O . ARG A 1 80 ? 6.286 3.402 -4.748 1.00 93.81 80 ARG A O 1
ATOM 581 N N . ILE A 1 81 ? 6.786 3.182 -2.573 1.00 94.00 81 ILE A N 1
ATOM 582 C CA . ILE A 1 81 ? 5.828 2.095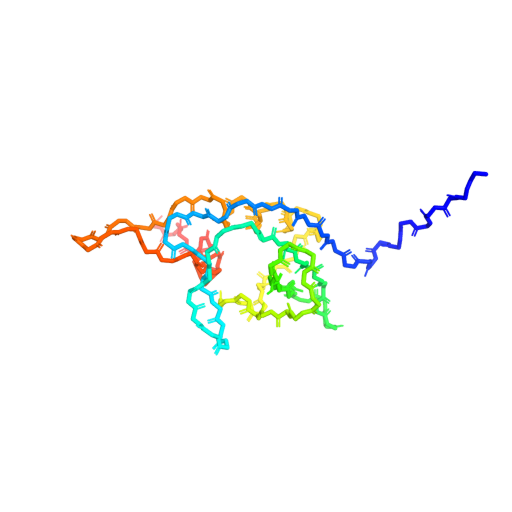 -2.317 1.00 94.00 81 ILE A CA 1
ATOM 583 C C . ILE A 1 81 ? 4.400 2.617 -2.460 1.00 94.00 81 ILE A C 1
ATOM 585 O O . ILE A 1 81 ? 3.580 1.991 -3.127 1.00 94.00 81 ILE A O 1
ATOM 589 N N . LEU A 1 82 ? 4.106 3.771 -1.862 1.00 94.56 82 LEU A N 1
ATOM 590 C CA . LEU A 1 82 ? 2.789 4.395 -1.920 1.00 94.56 82 LEU A CA 1
ATOM 591 C C . LEU A 1 82 ? 2.391 4.751 -3.358 1.00 94.56 82 LEU A C 1
ATOM 593 O O . LEU A 1 82 ? 1.274 4.452 -3.786 1.00 94.56 82 LEU A O 1
ATOM 597 N N . GLU A 1 83 ? 3.313 5.336 -4.121 1.00 93.00 83 GLU A N 1
ATOM 598 C CA . GLU A 1 83 ? 3.127 5.628 -5.543 1.00 93.00 83 GLU A CA 1
ATOM 599 C C . GLU A 1 83 ? 2.804 4.358 -6.329 1.00 93.00 83 GLU A C 1
ATOM 601 O O . GLU A 1 83 ? 1.883 4.346 -7.143 1.00 93.00 83 GLU A O 1
ATOM 606 N N . GLN A 1 84 ? 3.503 3.255 -6.060 1.00 91.06 84 GLN A N 1
ATOM 607 C CA . GLN A 1 84 ? 3.224 2.002 -6.747 1.00 91.06 84 GLN A CA 1
ATOM 608 C C . GLN A 1 84 ? 1.838 1.447 -6.398 1.00 91.06 84 GLN A C 1
ATOM 610 O O . GLN A 1 84 ? 1.099 1.083 -7.305 1.00 91.06 84 GLN A O 1
ATOM 615 N N . LEU A 1 85 ? 1.461 1.415 -5.116 1.00 91.88 85 LEU A N 1
ATOM 616 C CA . LEU A 1 85 ? 0.169 0.876 -4.661 1.00 91.88 85 LEU A CA 1
ATOM 617 C C . LEU A 1 85 ? -1.042 1.708 -5.111 1.00 91.88 85 LEU A C 1
ATOM 619 O O . LEU A 1 85 ? -2.169 1.213 -5.098 1.00 91.88 85 LEU A O 1
ATOM 623 N N . THR A 1 86 ? -0.810 2.957 -5.509 1.00 90.38 86 THR A N 1
ATOM 624 C CA . THR A 1 86 ? -1.819 3.850 -6.096 1.00 90.38 86 THR A CA 1
ATOM 625 C C . THR A 1 86 ? -1.749 3.904 -7.622 1.00 90.38 86 THR A C 1
ATOM 627 O O . THR A 1 86 ? -2.642 4.464 -8.260 1.00 90.38 86 THR A O 1
ATOM 630 N N . THR A 1 87 ? -0.725 3.293 -8.225 1.00 87.19 87 THR A N 1
ATOM 631 C CA . THR A 1 87 ? -0.585 3.199 -9.676 1.00 87.19 87 THR A CA 1
ATOM 632 C C . THR A 1 87 ? -1.324 1.962 -10.186 1.00 87.19 87 THR A C 1
ATOM 634 O O . THR A 1 87 ? -1.016 0.853 -9.747 1.00 87.19 87 THR A O 1
ATOM 637 N N . PRO A 1 88 ? -2.278 2.118 -11.122 1.00 81.25 88 PRO A N 1
ATOM 638 C CA . PRO A 1 88 ? -3.013 1.001 -11.703 1.00 81.25 88 PRO A CA 1
ATOM 639 C C . PRO A 1 88 ? -2.080 -0.096 -12.237 1.00 81.25 88 PRO A C 1
ATOM 641 O O . PRO A 1 88 ? -1.054 0.184 -12.865 1.00 81.25 88 PRO A O 1
ATOM 644 N N . GLY A 1 89 ? -2.431 -1.353 -11.952 1.00 73.81 89 GLY A N 1
ATOM 645 C CA . GLY A 1 89 ? -1.685 -2.524 -12.400 1.00 73.81 89 GLY A CA 1
ATOM 646 C C . GLY A 1 89 ? -1.754 -2.728 -13.917 1.00 73.81 89 GLY A C 1
ATOM 647 O O . GLY A 1 89 ? -2.344 -1.948 -14.664 1.00 73.81 89 GLY A O 1
ATOM 648 N N . GLY A 1 90 ? -1.157 -3.822 -14.397 1.00 74.38 90 GLY A N 1
ATOM 649 C CA . GLY A 1 90 ? -1.372 -4.239 -15.784 1.00 74.38 90 GLY A CA 1
ATOM 650 C C . GLY A 1 90 ? -2.854 -4.539 -16.032 1.00 74.38 90 GLY A C 1
ATOM 651 O O . GLY A 1 90 ? -3.531 -5.067 -15.155 1.00 74.38 90 GLY A O 1
ATOM 652 N N . THR A 1 91 ? -3.365 -4.212 -17.216 1.00 74.50 91 THR A N 1
ATOM 653 C CA . THR A 1 91 ? -4.717 -4.613 -17.626 1.00 74.50 91 THR A CA 1
ATOM 654 C C . THR A 1 91 ? -4.648 -5.923 -18.401 1.00 74.50 91 THR A C 1
ATOM 656 O O . THR A 1 91 ? -3.895 -6.031 -19.369 1.00 74.50 91 THR A O 1
ATOM 659 N N . GLU A 1 92 ? -5.451 -6.900 -17.997 1.00 74.62 92 GLU A N 1
ATOM 660 C CA . GLU A 1 92 ? -5.711 -8.126 -18.749 1.00 74.62 92 GLU A CA 1
ATOM 661 C C . GLU A 1 92 ? -7.140 -8.105 -19.306 1.00 74.62 92 GLU A C 1
ATOM 663 O O . GLU A 1 92 ? -7.968 -7.283 -18.914 1.00 74.62 92 GLU A O 1
ATOM 668 N N . GLU A 1 93 ? -7.461 -9.046 -20.195 1.00 73.44 93 GLU A N 1
ATOM 669 C CA . GLU A 1 93 ? -8.792 -9.201 -20.813 1.00 73.44 93 GLU A CA 1
ATOM 670 C C . GLU A 1 93 ? -9.937 -9.272 -19.770 1.00 73.44 93 GLU A C 1
ATOM 672 O O . GLU A 1 93 ? -11.093 -8.999 -20.088 1.00 73.44 93 GLU A O 1
ATOM 677 N N . ALA A 1 94 ? -9.616 -9.636 -18.520 1.00 66.94 94 ALA A N 1
ATOM 678 C CA . ALA A 1 94 ? -10.543 -9.779 -17.398 1.00 66.94 94 ALA A CA 1
ATOM 679 C C . ALA A 1 94 ? -10.622 -8.557 -16.452 1.00 66.94 94 ALA A C 1
ATOM 681 O O . ALA A 1 94 ? -11.463 -8.560 -15.553 1.00 66.94 94 ALA A O 1
ATOM 682 N N . GLY A 1 95 ? -9.791 -7.522 -16.634 1.00 79.50 95 GLY A N 1
ATOM 683 C CA . GLY A 1 95 ? -9.759 -6.332 -15.775 1.00 79.50 95 GLY A CA 1
ATOM 684 C C . GLY A 1 95 ? -8.351 -5.901 -15.357 1.00 79.50 95 GLY A C 1
ATOM 685 O O . GLY A 1 95 ? -7.347 -6.348 -15.908 1.00 79.50 95 GLY A O 1
ATOM 686 N N . GLU A 1 96 ? -8.280 -4.988 -14.388 1.00 83.44 96 GLU A N 1
ATOM 687 C CA . GLU A 1 96 ? -7.012 -4.555 -13.799 1.00 83.44 96 GLU A CA 1
ATOM 688 C C . GLU A 1 96 ? -6.475 -5.601 -12.821 1.00 83.44 96 GLU A C 1
ATOM 690 O O . GLU A 1 96 ? -7.192 -6.061 -11.932 1.00 83.44 96 GLU A O 1
ATOM 695 N N . LEU A 1 97 ? -5.201 -5.951 -12.979 1.00 85.81 97 LEU A N 1
ATOM 696 C CA . LEU A 1 97 ? -4.503 -6.842 -12.066 1.00 85.81 97 LEU A CA 1
ATOM 697 C C . LEU A 1 97 ? -4.223 -6.168 -10.716 1.00 85.81 97 LEU A C 1
ATOM 699 O O . LEU A 1 97 ? -3.914 -4.972 -10.681 1.00 85.81 97 LEU A O 1
ATOM 703 N N . PRO A 1 98 ? -4.242 -6.935 -9.613 1.00 85.62 98 PRO A N 1
ATOM 704 C CA . PRO A 1 98 ? -3.790 -6.444 -8.322 1.00 85.62 98 PRO A CA 1
ATOM 705 C C . PRO A 1 98 ? -2.322 -6.015 -8.370 1.00 85.62 98 PRO A C 1
ATOM 707 O O . PRO A 1 98 ? -1.495 -6.599 -9.075 1.00 85.62 98 PRO A O 1
ATOM 710 N N . VAL A 1 99 ? -2.000 -4.990 -7.588 1.00 87.12 99 VAL A N 1
ATOM 711 C CA . VAL A 1 99 ? -0.647 -4.450 -7.464 1.00 87.12 99 VAL A CA 1
ATOM 712 C C . VAL A 1 99 ? 0.129 -5.232 -6.406 1.00 87.12 99 VAL A C 1
ATOM 714 O O . VAL A 1 99 ? -0.347 -5.430 -5.289 1.00 87.12 99 VAL A O 1
ATOM 717 N N . GLU A 1 100 ? 1.351 -5.635 -6.744 1.00 88.00 100 GLU A N 1
ATOM 718 C CA . GLU A 1 100 ? 2.324 -6.256 -5.842 1.00 88.00 100 GLU A CA 1
ATOM 719 C C . GLU A 1 100 ? 3.696 -5.576 -5.970 1.00 88.00 100 GLU A C 1
ATOM 721 O O . GLU A 1 100 ? 4.021 -4.969 -6.995 1.00 88.00 100 GLU A O 1
ATOM 726 N N . LEU A 1 101 ? 4.531 -5.701 -4.938 1.00 84.88 101 LEU A N 1
ATOM 727 C CA . LEU A 1 101 ? 5.824 -5.014 -4.839 1.00 84.88 101 LEU A CA 1
ATOM 728 C C . LEU A 1 101 ? 6.960 -5.766 -5.544 1.00 84.88 101 LEU A C 1
ATOM 730 O O . LEU A 1 101 ? 8.043 -5.209 -5.724 1.00 84.88 101 LEU A O 1
ATOM 734 N N . ALA A 1 102 ? 6.734 -7.008 -5.990 1.00 71.75 102 ALA A N 1
ATOM 735 C CA . ALA A 1 102 ? 7.764 -7.844 -6.613 1.00 71.75 102 ALA A CA 1
ATOM 736 C C . ALA A 1 102 ? 8.399 -7.188 -7.857 1.00 71.75 102 ALA A C 1
ATOM 738 O O . ALA A 1 102 ? 9.580 -7.392 -8.137 1.00 71.75 102 ALA A O 1
ATOM 739 N N . LYS A 1 103 ? 7.661 -6.313 -8.557 1.00 58.94 103 LYS A N 1
ATOM 740 C CA . LYS A 1 103 ? 8.187 -5.542 -9.697 1.00 58.94 103 LYS A CA 1
ATOM 741 C C . LYS A 1 103 ? 9.166 -4.417 -9.318 1.00 58.94 103 LYS A C 1
ATOM 743 O O . LYS A 1 103 ? 9.860 -3.918 -10.202 1.00 58.94 103 LYS A O 1
ATOM 748 N N . LEU A 1 104 ? 9.286 -4.016 -8.045 1.00 55.50 104 LEU A N 1
ATOM 749 C CA . LEU A 1 104 ? 10.253 -2.982 -7.626 1.00 55.50 104 LEU A CA 1
ATOM 750 C C . LEU A 1 104 ? 11.704 -3.470 -7.635 1.00 55.50 104 LEU A C 1
ATOM 752 O O . LEU A 1 104 ? 12.606 -2.642 -7.787 1.00 55.50 104 LEU A O 1
ATOM 756 N N . GLY A 1 105 ? 11.924 -4.781 -7.490 1.00 47.38 105 GLY A N 1
ATOM 757 C CA . GLY A 1 105 ? 13.252 -5.399 -7.519 1.00 47.38 105 GLY A CA 1
ATOM 758 C C . GLY A 1 105 ? 13.816 -5.608 -8.928 1.00 47.38 105 GLY A C 1
ATOM 759 O O . GLY A 1 105 ? 15.023 -5.777 -9.083 1.00 47.38 105 GLY A O 1
ATOM 760 N N . GLU A 1 106 ? 12.973 -5.563 -9.964 1.00 48.38 106 GLU A N 1
ATOM 761 C CA . GLU A 1 106 ? 13.390 -5.850 -11.345 1.00 48.38 106 GLU A CA 1
ATOM 762 C C . GLU A 1 106 ? 13.847 -4.595 -12.112 1.00 48.38 106 GLU A C 1
ATOM 764 O O . GLU A 1 106 ? 14.661 -4.681 -13.031 1.00 48.38 106 GLU A O 1
ATOM 769 N N . TYR A 1 107 ? 13.441 -3.398 -11.671 1.00 46.50 107 TYR A N 1
ATOM 770 C CA . TYR A 1 107 ? 13.850 -2.127 -12.291 1.00 46.50 107 TYR A CA 1
ATOM 771 C C . TYR A 1 107 ? 15.331 -1.738 -12.057 1.00 46.50 107 TYR A C 1
ATOM 773 O O . TYR A 1 107 ? 15.767 -0.682 -12.509 1.00 46.50 107 TYR A O 1
ATOM 781 N N . GLY A 1 108 ? 16.125 -2.589 -11.391 1.00 46.00 108 GLY A N 1
ATOM 782 C CA . GLY A 1 108 ? 17.560 -2.393 -11.141 1.00 46.00 108 GLY A CA 1
ATOM 783 C C . GLY A 1 108 ? 18.521 -3.145 -12.076 1.00 46.00 108 GLY A C 1
ATOM 784 O O . GLY A 1 108 ? 19.732 -3.019 -11.904 1.00 46.00 108 GLY A O 1
ATOM 785 N N . MET A 1 109 ? 18.040 -3.928 -13.053 1.00 48.31 109 MET A N 1
ATOM 786 C CA . MET A 1 109 ? 18.910 -4.709 -13.959 1.00 48.31 109 MET A CA 1
ATOM 787 C C . MET A 1 109 ? 18.562 -4.567 -15.450 1.00 48.31 109 MET A C 1
ATOM 789 O O . MET A 1 109 ? 18.659 -5.520 -16.217 1.00 48.31 109 MET A O 1
ATOM 793 N N . GLY A 1 110 ? 18.194 -3.363 -15.890 1.00 45.03 110 GLY A N 1
ATOM 794 C CA . GLY A 1 110 ? 17.856 -3.086 -17.289 1.00 45.03 110 GLY A CA 1
ATOM 795 C C . GLY A 1 110 ? 18.717 -2.005 -17.935 1.00 45.03 110 GLY A C 1
ATOM 796 O O . GLY A 1 110 ? 18.194 -0.932 -18.207 1.00 45.03 110 GLY A O 1
ATOM 797 N N . SER A 1 111 ? 20.017 -2.253 -18.153 1.00 45.09 111 SER A N 1
ATOM 798 C CA . SER A 1 111 ? 20.782 -1.780 -19.336 1.00 45.09 111 SER A CA 1
ATOM 799 C C . SER A 1 111 ? 22.275 -2.128 -19.230 1.00 45.09 111 SER A C 1
ATOM 801 O O . SER A 1 111 ? 23.088 -1.406 -18.653 1.00 45.09 111 SER A O 1
ATOM 803 N N . ARG A 1 112 ? 22.656 -3.247 -19.847 1.00 47.97 112 ARG A N 1
ATOM 804 C CA . ARG A 1 112 ? 24.009 -3.441 -20.376 1.00 47.97 112 ARG A CA 1
ATOM 805 C C . ARG A 1 112 ? 23.877 -4.172 -21.706 1.00 47.97 112 ARG A C 1
ATOM 807 O O . ARG A 1 112 ? 23.915 -5.398 -21.756 1.00 47.97 112 ARG A O 1
ATOM 814 N N . GLU A 1 113 ? 23.665 -3.383 -22.747 1.00 55.38 113 GLU A N 1
ATOM 815 C CA . GLU A 1 113 ? 24.023 -3.728 -24.122 1.00 55.38 113 GLU A CA 1
ATOM 816 C C . GLU A 1 113 ? 25.228 -2.883 -24.541 1.00 55.38 113 GLU A C 1
ATOM 818 O O . GLU A 1 113 ? 25.302 -1.707 -24.108 1.00 55.38 113 GLU A O 1
#

Sequence (113 aa):
MSGATQNPQASLTSTFTSTTGGVMTVEVGAITGDLELLTQPTENNNGIEALVRYAGASEQYTVAGSPIPTTDPHQDAHDRILEQLTTPGGTEEAGELPVELAKLGEYGMGSRE

Radius of gyration: 14.95 Å; Cα contacts (8 Å, |Δi|>4): 215; chains: 1; bounding box: 35×35×47 Å

Mean predicted aligned error: 8.3 Å